Protein AF-A0AAD9FCY1-F1 (afdb_monomer_lite)

Organism: Dissostichus eleginoides (NCBI:txid100907)

Foldseek 3Di:
DQQADAVVNLLVLLLVQFPDCPDPCNVVLSVQLVVLFKDWDPVQVVVQLVVLCVVCVVVVDNDDSVRSVVRCDPVNCLVRTAIFTPDLPSSLVSNVVSVVCQQDDVQADPVRDGRGPVVSSVVSCVVSSVNSNSHGDDPPDRPRDPPPPD

pLDDT: mean 88.42, std 13.97, range [35.81, 97.94]

Secondary structure (DSSP, 8-state):
---PPPHHHHHHHHHTTBS-TTSTTHHHHHHHHHHHHEEE-HHHHHHHHHHHHHHHHHTT----HHHHHHHS-HHHHHHHS-EEE--HHHHHHHHHHHHHHHHTGGGB-TT--BSB-HHHHHHHHHHHGGGTGGGSPPTT--SS------

Structure (mmCIF, N/CA/C/O backbone):
data_AF-A0AAD9FCY1-F1
#
_entry.id   AF-A0AAD9FCY1-F1
#
loop_
_atom_site.group_PDB
_atom_site.id
_atom_site.type_symbol
_atom_site.label_atom_id
_atom_site.label_alt_id
_atom_site.label_comp_id
_atom_site.label_asym_id
_atom_site.label_entity_id
_atom_site.label_seq_id
_atom_site.pdbx_PDB_ins_code
_atom_site.Cartn_x
_atom_site.Cartn_y
_atom_site.Cartn_z
_atom_site.occupancy
_atom_site.B_iso_or_equiv
_atom_site.auth_seq_id
_atom_site.auth_comp_id
_atom_site.auth_asym_id
_atom_site.auth_atom_id
_atom_site.pdbx_PDB_model_num
ATOM 1 N N . MET A 1 1 ? 17.493 -13.212 17.908 1.00 40.44 1 MET A N 1
ATOM 2 C CA . MET A 1 1 ? 16.479 -14.020 17.196 1.00 40.44 1 MET A CA 1
ATOM 3 C C . MET A 1 1 ? 15.456 -13.073 16.589 1.00 40.44 1 MET A C 1
ATOM 5 O O . MET A 1 1 ? 14.695 -12.467 17.332 1.00 40.44 1 MET A O 1
ATOM 9 N N . THR A 1 2 ? 15.477 -12.870 15.272 1.00 50.28 2 THR A N 1
ATOM 10 C CA . THR A 1 2 ? 14.506 -11.994 14.598 1.00 50.28 2 THR A CA 1
ATOM 11 C C . THR A 1 2 ? 13.243 -12.803 14.333 1.00 50.28 2 THR A C 1
ATOM 13 O O . THR A 1 2 ? 13.203 -13.601 13.402 1.00 50.28 2 THR A O 1
ATOM 16 N N . ILE A 1 3 ? 12.225 -12.650 15.181 1.00 53.03 3 ILE A N 1
ATOM 17 C CA . ILE A 1 3 ? 10.906 -13.242 14.931 1.00 53.03 3 ILE A CA 1
ATOM 18 C C . ILE A 1 3 ? 10.310 -12.505 13.729 1.00 53.03 3 ILE A C 1
ATOM 20 O O . ILE A 1 3 ? 9.947 -11.331 13.834 1.00 53.03 3 ILE A O 1
ATOM 24 N N . ARG A 1 4 ? 10.254 -13.174 12.574 1.00 62.56 4 ARG A N 1
ATOM 25 C CA . ARG A 1 4 ? 9.614 -12.642 11.369 1.00 62.56 4 ARG A CA 1
ATOM 26 C C . ARG A 1 4 ? 8.143 -12.995 11.410 1.00 62.56 4 ARG A C 1
ATOM 28 O O . ARG A 1 4 ? 7.781 -14.159 11.565 1.00 62.56 4 ARG A O 1
ATOM 35 N N . LEU A 1 5 ? 7.302 -11.979 11.293 1.00 67.44 5 LEU A N 1
ATOM 36 C CA . LEU A 1 5 ? 5.889 -12.214 11.081 1.00 67.44 5 LEU A CA 1
ATOM 37 C C . LEU A 1 5 ? 5.701 -12.437 9.583 1.00 67.44 5 LEU A C 1
ATOM 39 O O . LEU A 1 5 ? 6.195 -11.654 8.775 1.00 67.44 5 LEU A O 1
ATOM 43 N N . ASP A 1 6 ? 5.014 -13.507 9.216 1.00 81.69 6 ASP A N 1
ATOM 44 C CA . ASP A 1 6 ? 4.614 -13.706 7.833 1.00 81.69 6 ASP A CA 1
ATOM 45 C C . ASP A 1 6 ? 3.658 -12.574 7.397 1.00 81.69 6 ASP A C 1
ATOM 47 O O . ASP A 1 6 ? 2.753 -12.177 8.140 1.00 81.69 6 ASP A O 1
ATOM 51 N N . ILE A 1 7 ? 3.881 -12.020 6.201 1.00 86.50 7 ILE A N 1
ATOM 52 C CA . ILE A 1 7 ? 3.137 -10.853 5.700 1.00 86.50 7 ILE A CA 1
ATOM 53 C C . ILE A 1 7 ? 1.660 -11.199 5.514 1.00 86.50 7 ILE A C 1
ATOM 55 O O . ILE A 1 7 ? 0.793 -10.358 5.775 1.00 86.50 7 ILE A O 1
ATOM 59 N N . TRP A 1 8 ? 1.351 -12.433 5.111 1.00 85.19 8 TRP A N 1
ATOM 60 C CA . TRP A 1 8 ? -0.032 -12.879 4.999 1.00 85.19 8 TRP A CA 1
ATOM 61 C C . TRP A 1 8 ? -0.717 -12.875 6.374 1.00 85.19 8 TRP A C 1
ATOM 63 O O . TRP A 1 8 ? -1.785 -12.274 6.519 1.00 85.19 8 TRP A O 1
ATOM 73 N N . HIS A 1 9 ? -0.064 -13.397 7.418 1.00 88.31 9 HIS A N 1
ATOM 74 C CA . HIS A 1 9 ? -0.574 -13.334 8.792 1.00 88.31 9 HIS A CA 1
ATOM 75 C C . HIS A 1 9 ? -0.728 -11.893 9.295 1.00 88.31 9 HIS A C 1
ATOM 77 O O . HIS A 1 9 ? -1.743 -11.567 9.911 1.00 88.31 9 HIS A O 1
ATOM 83 N N . PHE A 1 10 ? 0.239 -11.010 9.027 1.00 91.38 10 PHE A N 1
ATOM 84 C CA . PHE A 1 10 ? 0.128 -9.590 9.374 1.00 91.38 10 PHE A CA 1
ATOM 85 C C . PHE A 1 10 ? -1.098 -8.942 8.716 1.00 91.38 10 PHE A C 1
ATOM 87 O O . PHE A 1 10 ? -1.897 -8.289 9.388 1.00 91.38 10 PHE A O 1
ATOM 94 N N . THR A 1 11 ? -1.293 -9.190 7.421 1.00 92.19 11 THR A N 1
ATOM 95 C CA . THR A 1 11 ? -2.438 -8.677 6.657 1.00 92.19 11 THR A CA 1
ATOM 96 C C . THR A 1 11 ? -3.755 -9.217 7.225 1.00 92.19 11 THR A C 1
ATOM 98 O O . THR A 1 11 ? -4.710 -8.462 7.418 1.00 92.19 11 THR A O 1
ATOM 101 N N . ARG A 1 12 ? -3.804 -10.507 7.586 1.00 91.19 12 ARG A N 1
ATOM 102 C CA . ARG A 1 12 ? -4.986 -11.142 8.190 1.00 91.19 12 ARG A CA 1
ATOM 103 C C . ARG A 1 12 ? -5.354 -10.533 9.546 1.00 91.19 12 ARG A C 1
ATOM 105 O O . ARG A 1 12 ? -6.539 -10.430 9.854 1.00 91.19 12 ARG A O 1
ATOM 112 N N . ARG A 1 13 ? -4.376 -10.080 10.338 1.00 94.12 13 ARG A N 1
ATOM 113 C CA . ARG A 1 13 ? -4.639 -9.389 11.615 1.00 94.12 13 ARG A CA 1
ATOM 114 C C . ARG A 1 13 ? -5.317 -8.035 11.414 1.00 94.12 13 ARG A C 1
ATOM 116 O O . ARG A 1 13 ? -6.234 -7.720 12.160 1.00 94.12 13 ARG A O 1
ATOM 123 N N . PHE A 1 14 ? -4.935 -7.273 10.388 1.00 94.38 14 PHE A N 1
ATOM 124 C CA . PHE A 1 14 ? -5.653 -6.046 10.014 1.00 94.38 14 PHE A CA 1
ATOM 125 C C . PHE A 1 14 ? -7.062 -6.334 9.498 1.00 94.38 14 PHE A C 1
ATOM 127 O O . PHE A 1 14 ? -8.002 -5.629 9.855 1.00 94.38 14 PHE A O 1
ATOM 134 N N . ALA A 1 15 ? -7.231 -7.420 8.743 1.00 93.62 15 ALA A N 1
ATOM 135 C CA . ALA A 1 15 ? -8.538 -7.851 8.262 1.00 93.62 15 ALA A CA 1
ATOM 136 C C . ALA A 1 15 ? -9.533 -8.156 9.398 1.00 93.62 15 ALA A C 1
ATOM 138 O O . ALA A 1 15 ? -10.733 -7.969 9.222 1.00 93.62 15 ALA A O 1
ATOM 139 N N . ALA A 1 16 ? -9.053 -8.580 10.575 1.00 95.00 16 ALA A N 1
ATOM 140 C CA . ALA A 1 16 ? -9.906 -8.796 11.744 1.00 95.00 16 ALA A CA 1
ATOM 141 C C . ALA A 1 16 ? -10.574 -7.504 12.247 1.00 95.00 16 ALA A C 1
ATOM 143 O O . ALA A 1 16 ? -11.610 -7.583 12.902 1.00 95.00 16 ALA A O 1
ATOM 144 N N . GLY A 1 17 ? -10.014 -6.329 11.930 1.00 95.81 17 GLY A N 1
ATOM 145 C CA . GLY A 1 17 ? -10.618 -5.022 12.206 1.00 95.81 17 GLY A CA 1
ATOM 146 C C . GLY A 1 17 ? -11.810 -4.678 11.302 1.00 95.81 17 GLY A C 1
ATOM 147 O O . GLY A 1 17 ? -12.535 -3.729 11.596 1.00 95.81 17 GLY A O 1
ATOM 148 N N . CYS A 1 18 ? -12.044 -5.439 10.229 1.00 96.44 18 CYS A N 1
ATOM 149 C CA . CYS A 1 18 ? -13.252 -5.319 9.419 1.00 96.44 18 CYS A CA 1
ATOM 150 C C . CYS A 1 18 ? -14.457 -5.970 10.120 1.00 96.44 18 CYS A C 1
ATOM 152 O O . CYS A 1 18 ? -14.317 -6.889 10.931 1.00 96.44 18 CYS A O 1
ATOM 154 N N . SER A 1 19 ? -15.654 -5.502 9.779 1.00 92.88 19 SER A N 1
ATOM 155 C CA . SER A 1 19 ? -16.925 -6.011 10.296 1.00 92.88 19 SER A CA 1
ATOM 156 C C . SER A 1 19 ? -17.189 -7.450 9.833 1.00 92.88 19 SER A C 1
ATOM 158 O O . SER A 1 19 ? -17.556 -8.297 10.644 1.00 92.88 19 SER A O 1
ATOM 160 N N . THR A 1 20 ? -16.966 -7.735 8.545 1.00 92.12 20 THR A N 1
ATOM 161 C CA . THR A 1 20 ? -17.103 -9.065 7.925 1.00 92.12 20 THR A CA 1
ATOM 162 C C . THR A 1 20 ? -16.286 -9.142 6.629 1.00 92.12 20 THR A C 1
ATOM 164 O O . THR A 1 20 ? -16.061 -8.120 5.977 1.00 92.12 20 THR A O 1
ATOM 167 N N . ASP A 1 21 ? -15.842 -10.343 6.248 1.00 91.38 21 ASP A N 1
ATOM 168 C CA . ASP A 1 21 ? -15.177 -10.600 4.962 1.00 91.38 21 ASP A CA 1
ATOM 169 C C . ASP A 1 21 ? -16.147 -10.639 3.771 1.00 91.38 21 ASP A C 1
ATOM 171 O O . ASP A 1 21 ? -15.731 -10.483 2.625 1.00 91.38 21 ASP A O 1
ATOM 175 N N . SER A 1 22 ? -17.446 -10.753 4.049 1.00 94.12 22 SER A N 1
ATOM 176 C CA . SER A 1 22 ? -18.521 -10.702 3.055 1.00 94.12 22 SER A CA 1
ATOM 177 C C . SER A 1 22 ? -18.906 -9.269 2.663 1.00 94.12 22 SER A C 1
ATOM 179 O O . SER A 1 22 ? -19.750 -9.066 1.795 1.00 94.12 22 SER A O 1
ATOM 181 N N . HIS A 1 23 ? -18.313 -8.256 3.303 1.00 95.81 23 HIS A N 1
ATOM 182 C CA . HIS A 1 23 ? -18.583 -6.858 2.981 1.00 95.81 23 HIS A CA 1
ATOM 183 C C . HIS A 1 23 ? -18.057 -6.534 1.577 1.00 95.81 23 HIS A C 1
ATOM 185 O O . HIS A 1 23 ? -16.909 -6.841 1.258 1.00 95.81 23 HIS A O 1
ATOM 191 N N . GLN A 1 24 ? -18.840 -5.833 0.754 1.00 95.56 24 GLN A N 1
ATOM 192 C CA . GLN A 1 24 ? -18.492 -5.563 -0.651 1.00 95.56 24 GLN A CA 1
ATOM 193 C C . GLN A 1 24 ? -17.132 -4.859 -0.842 1.00 95.56 24 GLN A C 1
ATOM 195 O O . GLN A 1 24 ? -16.434 -5.062 -1.833 1.00 95.56 24 GLN A O 1
ATOM 200 N N . LEU A 1 25 ? -16.727 -4.040 0.134 1.00 96.62 25 LEU A N 1
ATOM 201 C CA . LEU A 1 25 ? -15.446 -3.325 0.124 1.00 96.62 25 LEU A CA 1
ATOM 202 C C . LEU A 1 25 ? -14.267 -4.130 0.692 1.00 96.62 25 LEU A C 1
ATOM 204 O O . LEU A 1 25 ? -13.131 -3.662 0.607 1.00 96.62 25 LEU A O 1
ATOM 208 N N . TYR A 1 26 ? -14.499 -5.320 1.255 1.00 96.50 26 TYR A N 1
ATOM 209 C CA . TYR A 1 26 ? -13.462 -6.116 1.913 1.00 96.50 26 TYR A CA 1
ATOM 210 C C . TYR A 1 26 ? -12.320 -6.470 0.958 1.00 96.50 26 TYR A C 1
ATOM 212 O O . TYR A 1 26 ? -11.158 -6.197 1.255 1.00 96.50 26 TYR A O 1
ATOM 220 N N . ALA A 1 27 ? -12.637 -6.998 -0.228 1.00 95.88 27 ALA A N 1
ATOM 221 C CA . ALA A 1 27 ? -11.624 -7.360 -1.220 1.00 95.88 27 ALA A CA 1
ATOM 222 C C . ALA A 1 27 ? -10.788 -6.141 -1.653 1.00 95.88 27 ALA A C 1
ATOM 224 O O . ALA A 1 27 ? -9.560 -6.216 -1.755 1.00 95.88 27 ALA A O 1
ATOM 225 N N . THR A 1 28 ? -11.440 -4.991 -1.835 1.00 96.12 28 THR A N 1
ATOM 226 C CA . THR A 1 28 ? -10.781 -3.725 -2.182 1.00 96.12 28 THR A CA 1
ATOM 227 C C . THR A 1 28 ? -9.859 -3.248 -1.063 1.00 96.12 28 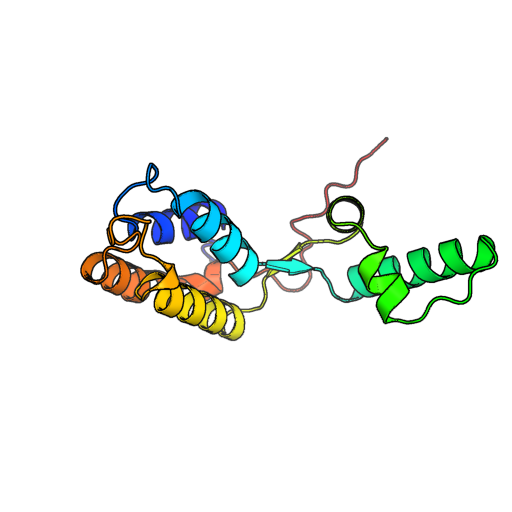THR A C 1
ATOM 229 O O . THR A 1 28 ? -8.722 -2.859 -1.336 1.00 96.12 28 THR A O 1
ATOM 232 N N . PHE A 1 29 ? -10.310 -3.305 0.190 1.00 97.00 29 PHE A N 1
ATOM 233 C CA . PHE A 1 29 ? -9.493 -2.966 1.352 1.00 97.00 29 PHE A CA 1
ATOM 234 C C . PHE A 1 29 ? -8.270 -3.877 1.459 1.00 97.00 29 PHE A C 1
ATOM 236 O O . PHE A 1 29 ? -7.155 -3.376 1.559 1.00 97.00 29 PHE A O 1
ATOM 243 N N . MET A 1 30 ? -8.448 -5.196 1.347 1.00 96.56 30 MET A N 1
ATOM 244 C CA . MET A 1 30 ? -7.354 -6.170 1.413 1.00 96.56 30 MET A CA 1
ATOM 245 C C . MET A 1 30 ? -6.336 -5.975 0.287 1.00 96.56 30 MET A C 1
ATOM 247 O O . MET A 1 30 ? -5.126 -6.010 0.519 1.00 96.56 30 MET A O 1
ATOM 251 N N . SER A 1 31 ? -6.816 -5.697 -0.927 1.00 94.94 31 SER A N 1
ATOM 252 C CA . SER A 1 31 ? -5.957 -5.349 -2.057 1.00 94.94 31 SER A CA 1
ATOM 253 C C . SER A 1 31 ? -5.148 -4.083 -1.765 1.00 94.94 31 SER A C 1
ATOM 255 O O . SER A 1 31 ? -3.921 -4.093 -1.880 1.00 94.94 31 SER A O 1
ATOM 257 N N . ARG A 1 32 ? -5.792 -2.999 -1.313 1.00 96.50 32 ARG A N 1
ATOM 258 C CA . ARG A 1 32 ? -5.100 -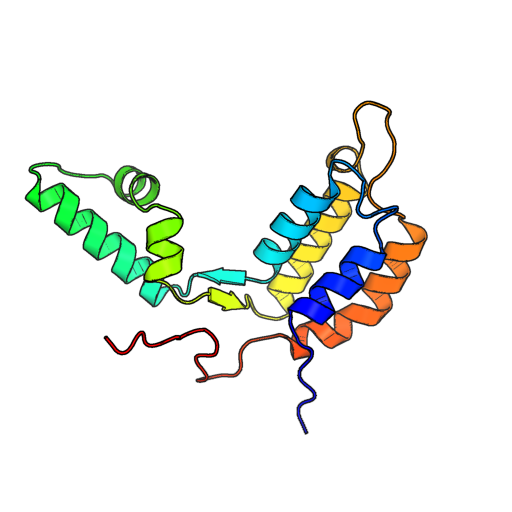1.742 -0.983 1.00 96.50 32 ARG A CA 1
ATOM 259 C C . ARG A 1 32 ? -4.140 -1.893 0.196 1.00 96.50 32 ARG A C 1
ATOM 261 O O . ARG A 1 32 ? -3.049 -1.338 0.142 1.00 96.50 32 ARG A O 1
ATOM 268 N N . LEU A 1 33 ? -4.485 -2.699 1.195 1.00 96.62 33 LEU A N 1
ATOM 269 C CA . LEU A 1 33 ? -3.616 -3.015 2.325 1.00 96.62 33 LEU A CA 1
ATOM 270 C C . LEU A 1 33 ? -2.326 -3.703 1.857 1.00 96.62 33 LEU A C 1
ATOM 272 O O . LEU A 1 33 ? -1.241 -3.328 2.295 1.00 96.62 33 LEU A O 1
ATOM 276 N N . SER A 1 34 ? -2.418 -4.636 0.902 1.00 93.88 34 SER A N 1
ATOM 277 C CA . SER A 1 34 ? -1.231 -5.223 0.267 1.00 93.88 34 SER A CA 1
ATOM 278 C C . SER A 1 34 ? -0.373 -4.155 -0.430 1.00 93.88 34 SER A C 1
ATOM 280 O O . SER A 1 34 ? 0.846 -4.137 -0.269 1.00 93.88 34 SER A O 1
ATOM 282 N N . HIS A 1 35 ? -0.986 -3.205 -1.142 1.00 93.25 35 HIS A N 1
ATOM 283 C CA . HIS A 1 35 ? -0.257 -2.106 -1.795 1.00 93.25 35 HIS A CA 1
ATOM 284 C C . HIS A 1 35 ? 0.392 -1.123 -0.803 1.00 93.25 35 HIS A C 1
ATOM 286 O O . HIS A 1 35 ? 1.412 -0.515 -1.127 1.00 93.25 35 HIS A O 1
ATOM 292 N N . CYS A 1 36 ? -0.151 -0.980 0.410 1.00 96.19 36 CYS A N 1
ATOM 293 C CA . CYS A 1 36 ? 0.475 -0.191 1.474 1.00 96.19 36 CYS A CA 1
ATOM 294 C C . CYS A 1 36 ? 1.756 -0.833 2.022 1.00 96.19 36 CYS A C 1
ATOM 296 O O . CYS A 1 36 ? 2.584 -0.119 2.576 1.00 96.19 36 CYS A O 1
ATOM 298 N N . ILE A 1 37 ? 1.912 -2.154 1.895 1.00 94.31 37 ILE A N 1
ATOM 299 C CA . ILE A 1 37 ? 3.086 -2.897 2.379 1.00 94.31 37 ILE A CA 1
ATOM 300 C C . ILE A 1 37 ? 4.137 -3.003 1.276 1.00 94.31 37 ILE A C 1
ATOM 302 O O . ILE A 1 37 ? 5.323 -2.793 1.522 1.00 94.31 37 ILE A O 1
ATOM 306 N N . PHE A 1 38 ? 3.690 -3.312 0.060 1.00 91.94 38 PHE A N 1
ATOM 307 C CA . PHE A 1 38 ? 4.565 -3.641 -1.055 1.00 91.94 38 PHE A CA 1
ATOM 308 C C . PHE A 1 38 ? 4.731 -2.497 -2.053 1.00 91.94 38 PHE A C 1
ATOM 310 O O . PHE A 1 38 ? 3.810 -1.726 -2.331 1.00 91.94 38 PHE A O 1
ATOM 317 N N . MET A 1 39 ? 5.897 -2.473 -2.677 1.00 91.56 39 MET A N 1
ATOM 318 C CA . MET A 1 39 ? 6.220 -1.716 -3.877 1.00 91.56 39 MET A CA 1
ATOM 319 C C . MET A 1 39 ? 7.037 -2.593 -4.830 1.00 91.56 39 MET A C 1
ATOM 321 O O . MET A 1 39 ? 7.470 -3.680 -4.454 1.00 91.56 39 MET A O 1
ATOM 325 N N . TRP A 1 40 ? 7.227 -2.135 -6.063 1.00 90.50 40 TRP A N 1
ATOM 326 C CA . TRP A 1 40 ? 8.197 -2.753 -6.964 1.00 90.50 40 TRP A CA 1
ATOM 327 C C . TRP A 1 40 ? 9.603 -2.285 -6.599 1.00 90.50 40 TRP A C 1
ATOM 329 O O . TRP A 1 40 ? 9.798 -1.107 -6.268 1.00 90.50 40 TRP A O 1
ATOM 339 N N . ASP A 1 41 ? 10.556 -3.209 -6.669 1.00 90.94 41 ASP A N 1
ATOM 340 C CA . ASP A 1 41 ? 11.980 -2.896 -6.650 1.00 90.94 41 ASP A CA 1
ATOM 341 C C . ASP A 1 41 ? 12.273 -1.826 -7.712 1.00 90.94 41 ASP A C 1
ATOM 343 O O . ASP A 1 41 ? 11.770 -1.894 -8.836 1.00 90.94 41 ASP A O 1
ATOM 347 N N . GLN A 1 42 ? 12.991 -0.773 -7.323 1.00 90.19 42 GLN A N 1
ATOM 348 C CA . GLN A 1 42 ? 13.176 0.390 -8.190 1.00 90.19 42 GLN A CA 1
ATOM 349 C C . GLN A 1 42 ? 14.137 0.104 -9.342 1.00 90.19 42 GLN A C 1
ATOM 351 O O . GLN A 1 42 ? 13.951 0.674 -10.419 1.00 90.19 42 GLN A O 1
ATOM 356 N N . ASP A 1 43 ? 15.106 -0.791 -9.143 1.00 91.12 43 ASP A N 1
ATOM 357 C CA . ASP A 1 43 ? 16.057 -1.168 -10.183 1.00 91.12 43 ASP A CA 1
ATOM 358 C C . ASP A 1 43 ? 15.364 -2.052 -11.219 1.00 91.12 43 ASP A C 1
ATOM 360 O O . ASP A 1 43 ? 15.448 -1.776 -12.418 1.00 91.12 43 ASP A O 1
ATOM 364 N N . ASP A 1 44 ? 14.574 -3.032 -10.770 1.00 91.44 44 ASP A N 1
ATOM 365 C CA . ASP A 1 44 ? 13.786 -3.863 -11.683 1.00 91.44 44 ASP A CA 1
ATOM 366 C C . ASP A 1 44 ? 12.735 -3.027 -12.431 1.00 91.44 44 ASP A C 1
ATOM 368 O O . ASP A 1 44 ? 12.512 -3.211 -13.628 1.00 91.44 44 ASP A O 1
ATOM 372 N N . LEU A 1 45 ? 12.090 -2.075 -11.743 1.00 91.31 45 LEU A N 1
ATOM 373 C CA . LEU A 1 45 ? 11.115 -1.174 -12.356 1.00 91.31 45 LEU A CA 1
ATOM 374 C C . LEU A 1 45 ? 11.769 -0.266 -13.403 1.00 91.31 45 LEU A C 1
ATOM 376 O O . LEU A 1 45 ? 11.153 0.028 -14.428 1.00 91.31 45 LEU A O 1
ATOM 380 N N . LYS A 1 46 ? 12.999 0.194 -13.155 1.00 93.06 46 LYS A N 1
ATOM 381 C CA . LYS A 1 46 ? 13.775 0.961 -14.130 1.00 93.06 46 LYS A CA 1
ATOM 382 C C . LYS A 1 46 ? 14.115 0.095 -15.343 1.00 93.06 46 LYS A C 1
ATOM 384 O O . LYS A 1 46 ? 13.803 0.496 -16.459 1.00 93.06 46 LYS A O 1
ATOM 389 N N . ALA A 1 47 ? 14.642 -1.110 -15.127 1.00 93.44 47 ALA A N 1
ATOM 390 C CA . ALA A 1 47 ? 14.967 -2.043 -16.203 1.00 93.44 47 ALA A CA 1
ATOM 391 C C . ALA A 1 47 ? 13.740 -2.385 -17.068 1.00 93.44 47 ALA A C 1
ATOM 393 O O . ALA A 1 47 ? 13.828 -2.385 -18.294 1.00 93.44 47 ALA A O 1
ATOM 394 N N . ALA A 1 48 ? 12.572 -2.595 -16.450 1.00 93.12 48 ALA A N 1
ATOM 395 C CA . ALA A 1 48 ? 11.324 -2.842 -17.170 1.00 93.12 48 ALA A CA 1
ATOM 396 C C . ALA A 1 48 ? 10.898 -1.648 -18.044 1.00 93.12 48 ALA A C 1
ATOM 398 O O . ALA A 1 48 ? 10.434 -1.839 -19.170 1.00 93.12 48 ALA A O 1
ATOM 399 N N . LYS A 1 49 ? 11.070 -0.412 -17.558 1.00 94.12 49 LYS A N 1
ATOM 400 C CA . LYS A 1 49 ? 10.786 0.800 -18.345 1.00 94.12 49 LYS A CA 1
ATOM 401 C C . LYS A 1 49 ? 11.763 0.967 -19.502 1.00 94.12 49 LYS A C 1
ATOM 403 O O . LYS A 1 49 ? 11.321 1.262 -20.609 1.00 94.12 49 LYS A O 1
ATOM 408 N N . ASP A 1 50 ? 13.053 0.751 -19.261 1.00 94.31 50 ASP A N 1
ATOM 409 C CA . ASP A 1 50 ? 14.095 0.870 -20.284 1.00 94.31 50 ASP A CA 1
ATOM 410 C C . ASP A 1 50 ? 13.874 -0.167 -21.400 1.00 94.31 50 ASP A C 1
ATOM 412 O O . ASP A 1 50 ? 13.886 0.177 -22.583 1.00 94.31 50 ASP A O 1
ATOM 416 N N . ALA A 1 51 ? 13.550 -1.413 -21.036 1.00 93.94 51 ALA A N 1
ATOM 417 C CA . ALA A 1 51 ? 13.194 -2.461 -21.991 1.00 93.94 51 ALA A CA 1
ATOM 418 C C . ALA A 1 51 ? 11.929 -2.109 -22.792 1.00 93.94 51 ALA A C 1
ATOM 420 O O . ALA A 1 51 ? 11.922 -2.214 -24.019 1.00 93.94 51 ALA A O 1
ATOM 421 N N . LYS A 1 52 ? 10.873 -1.624 -22.121 1.00 94.62 52 LYS A N 1
ATOM 422 C CA . LYS A 1 52 ? 9.624 -1.227 -22.790 1.00 94.62 52 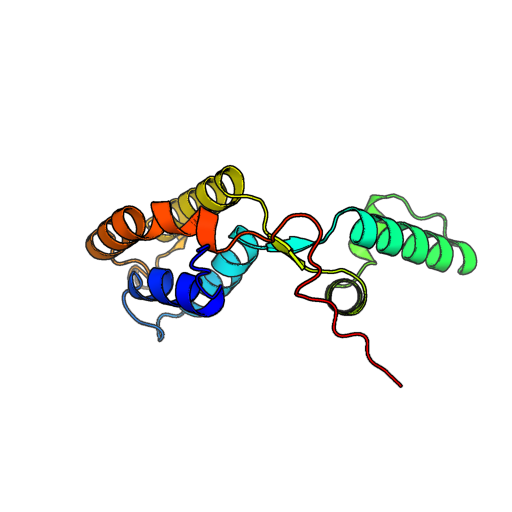LYS A CA 1
ATOM 423 C C . LYS A 1 52 ? 9.831 -0.043 -23.735 1.00 94.62 52 LYS A C 1
ATOM 425 O O . LYS A 1 52 ? 9.226 0.006 -24.802 1.00 94.62 52 LYS A O 1
ATOM 430 N N . ARG A 1 53 ? 10.689 0.910 -23.367 1.00 95.50 53 ARG A N 1
ATOM 431 C CA . ARG A 1 53 ? 11.080 2.028 -24.233 1.00 95.50 53 ARG A CA 1
ATOM 432 C C . ARG A 1 53 ? 11.763 1.523 -25.502 1.00 95.50 53 ARG A C 1
ATOM 434 O O . ARG A 1 53 ? 11.316 1.876 -26.588 1.00 95.50 53 ARG A O 1
ATOM 441 N N . ALA A 1 54 ? 12.776 0.670 -25.362 1.00 94.56 54 ALA A N 1
ATOM 442 C CA . ALA A 1 54 ? 13.509 0.117 -26.498 1.00 94.56 54 ALA A CA 1
ATOM 443 C C . ALA A 1 54 ? 12.601 -0.690 -27.445 1.00 94.56 54 ALA A C 1
ATOM 445 O O . ALA A 1 54 ? 12.720 -0.568 -28.661 1.00 94.56 54 ALA A O 1
ATOM 446 N N . GLU A 1 55 ? 11.652 -1.462 -26.907 1.00 94.56 55 GLU A N 1
ATOM 447 C CA . GLU A 1 55 ? 10.650 -2.194 -27.695 1.00 94.56 55 GLU A CA 1
ATOM 448 C C . GLU A 1 55 ? 9.777 -1.248 -28.539 1.00 94.56 55 GLU A C 1
ATOM 450 O O . GLU A 1 55 ? 9.582 -1.462 -29.737 1.00 94.56 55 GLU A O 1
ATOM 455 N N . LEU A 1 56 ? 9.274 -0.170 -27.929 1.00 94.06 56 LEU A N 1
ATOM 456 C CA . LEU A 1 56 ? 8.454 0.829 -28.617 1.00 94.06 56 LEU A CA 1
ATOM 457 C C . LEU A 1 56 ? 9.255 1.574 -29.697 1.00 94.06 56 LEU A C 1
ATOM 459 O O . LEU A 1 56 ? 8.721 1.827 -30.779 1.00 94.06 56 LEU A O 1
ATOM 463 N N . GLU A 1 57 ? 10.521 1.889 -29.422 1.00 95.50 57 GLU A N 1
ATOM 464 C CA . GLU A 1 57 ? 11.439 2.534 -30.369 1.00 95.50 57 GLU A CA 1
ATOM 465 C C . GLU A 1 57 ? 11.801 1.627 -31.547 1.00 95.50 57 GLU A C 1
ATOM 467 O O . GLU A 1 57 ? 11.754 2.071 -32.695 1.00 95.50 57 GLU A O 1
ATOM 472 N N . ALA A 1 58 ? 12.047 0.338 -31.302 1.00 94.06 58 ALA A N 1
ATOM 473 C CA . ALA A 1 58 ? 12.243 -0.654 -32.359 1.00 94.06 58 ALA A CA 1
ATOM 474 C C . ALA A 1 58 ? 10.995 -0.815 -33.249 1.00 94.06 58 ALA A C 1
ATOM 476 O O . ALA A 1 58 ? 11.110 -1.097 -34.440 1.00 94.06 58 ALA A O 1
ATOM 477 N N . GLY A 1 59 ? 9.805 -0.574 -32.691 1.00 92.88 59 GLY A N 1
ATOM 478 C CA . GLY A 1 59 ? 8.539 -0.488 -33.423 1.00 92.88 59 GLY A CA 1
ATOM 479 C C . GLY A 1 59 ? 8.308 0.835 -34.169 1.00 92.88 59 GLY A C 1
ATOM 480 O O . GLY A 1 59 ? 7.199 1.065 -34.650 1.00 92.88 59 GLY A O 1
ATOM 481 N N . GLY A 1 60 ? 9.306 1.723 -34.239 1.00 91.81 60 GLY A N 1
ATOM 482 C CA . GLY A 1 60 ? 9.229 3.007 -34.943 1.00 91.81 60 GLY A CA 1
ATOM 483 C C . GLY A 1 60 ? 8.486 4.110 -34.183 1.00 91.81 60 GLY A C 1
ATOM 484 O O . GLY A 1 60 ? 8.070 5.100 -34.786 1.00 91.81 60 GLY A O 1
ATOM 485 N N . ARG A 1 61 ? 8.274 3.954 -32.871 1.00 91.31 61 ARG A N 1
ATOM 486 C CA . ARG A 1 61 ? 7.635 4.971 -32.019 1.00 91.31 61 ARG A CA 1
ATOM 487 C C . ARG A 1 61 ? 8.705 5.787 -31.293 1.00 91.31 61 ARG A C 1
ATOM 489 O O . ARG A 1 61 ? 9.761 5.276 -30.966 1.00 91.31 61 ARG A O 1
ATOM 496 N N . HIS A 1 62 ? 8.402 7.031 -30.938 1.00 90.75 62 HIS A N 1
ATOM 497 C CA . HIS A 1 62 ? 9.238 7.830 -30.032 1.00 90.75 62 HIS A CA 1
ATOM 498 C C . HIS A 1 62 ? 8.452 8.102 -28.744 1.00 90.75 62 HIS A C 1
ATOM 500 O O . HIS A 1 62 ? 7.787 9.134 -28.637 1.00 90.75 62 HIS A O 1
ATOM 506 N N . PRO A 1 63 ? 8.412 7.142 -27.802 1.00 92.81 63 PRO A N 1
ATOM 507 C CA . PRO A 1 63 ? 7.511 7.218 -26.662 1.00 92.81 63 PRO A CA 1
ATOM 508 C C . PRO A 1 63 ? 7.966 8.280 -25.654 1.00 92.81 63 PRO A C 1
ATOM 510 O O . PRO A 1 63 ? 9.137 8.347 -25.271 1.00 92.81 63 PRO A O 1
ATOM 513 N N . SER A 1 64 ? 7.026 9.071 -25.140 1.00 93.69 64 SER A N 1
ATOM 514 C CA . SER A 1 64 ? 7.275 9.869 -23.936 1.00 93.69 64 SER A CA 1
ATOM 515 C C . SER A 1 64 ? 7.413 8.961 -22.706 1.00 93.69 64 SER A C 1
ATOM 517 O O . SER A 1 64 ? 6.988 7.806 -22.718 1.00 93.69 64 SER A O 1
ATOM 519 N N . GLU A 1 65 ? 7.951 9.477 -21.598 1.00 90.00 65 GLU A N 1
ATOM 520 C CA . GLU A 1 65 ? 7.928 8.770 -20.302 1.00 90.00 65 GLU A CA 1
ATOM 521 C C . GLU A 1 65 ? 6.517 8.295 -19.920 1.00 90.00 65 GLU A C 1
ATOM 523 O O . GLU A 1 65 ? 6.324 7.171 -19.456 1.00 90.00 65 GLU A O 1
ATOM 528 N N . ALA A 1 66 ? 5.500 9.122 -20.174 1.00 91.31 66 ALA A N 1
ATOM 529 C CA . ALA A 1 66 ? 4.119 8.773 -19.872 1.00 91.31 66 ALA A CA 1
ATOM 530 C C . ALA A 1 66 ? 3.598 7.617 -20.747 1.00 91.31 66 ALA A C 1
ATOM 532 O O . ALA A 1 66 ? 2.793 6.813 -20.275 1.00 91.31 66 ALA A O 1
ATOM 533 N N . ASP A 1 67 ? 4.056 7.509 -21.997 1.00 90.62 67 ASP A N 1
ATOM 534 C CA . ASP A 1 67 ? 3.703 6.397 -22.886 1.00 90.62 67 ASP A CA 1
ATOM 535 C C . ASP A 1 67 ? 4.323 5.085 -22.419 1.00 90.62 67 ASP A C 1
ATOM 537 O O . ASP A 1 67 ? 3.628 4.069 -22.372 1.00 90.62 67 ASP A O 1
ATOM 541 N N . VAL A 1 68 ? 5.595 5.113 -22.014 1.00 91.81 68 VAL A N 1
ATOM 542 C CA . VAL A 1 68 ? 6.282 3.942 -21.453 1.00 91.81 68 VAL A CA 1
ATOM 543 C C . VAL A 1 68 ? 5.554 3.466 -20.198 1.00 91.81 68 VAL A C 1
ATOM 545 O O . VAL A 1 68 ? 5.183 2.298 -20.111 1.00 91.81 68 VAL A O 1
ATOM 548 N N . LEU A 1 69 ? 5.248 4.375 -19.266 1.00 87.62 69 LEU A N 1
ATOM 549 C CA . LEU A 1 69 ? 4.541 4.047 -18.023 1.00 87.62 69 LEU A CA 1
ATOM 550 C C . LEU A 1 69 ? 3.170 3.405 -18.251 1.00 87.62 69 LEU A C 1
ATOM 552 O O . LEU A 1 69 ? 2.797 2.495 -17.516 1.00 87.62 69 LEU A O 1
ATOM 556 N N . ARG A 1 70 ? 2.418 3.866 -19.255 1.00 90.38 70 ARG A N 1
ATOM 557 C CA . ARG A 1 70 ? 1.121 3.270 -19.615 1.00 90.38 70 ARG A CA 1
ATOM 558 C C . ARG A 1 70 ? 1.255 1.916 -20.308 1.00 90.38 70 ARG A C 1
ATOM 560 O O . ARG A 1 70 ? 0.310 1.135 -20.271 1.00 90.38 70 ARG A O 1
ATOM 567 N N . SER A 1 71 ? 2.390 1.667 -20.955 1.00 89.94 71 SER A N 1
ATOM 568 C CA . SER A 1 71 ? 2.622 0.465 -21.760 1.00 89.94 71 SER A CA 1
ATOM 569 C C . SER A 1 71 ? 3.196 -0.695 -20.950 1.00 89.94 71 SER A C 1
ATOM 571 O O . SER A 1 71 ? 3.095 -1.835 -21.391 1.00 89.94 71 SER A O 1
ATOM 573 N N . VAL A 1 72 ? 3.782 -0.433 -19.778 1.00 90.38 72 VAL A N 1
ATOM 574 C CA . VAL A 1 72 ? 4.209 -1.492 -18.858 1.00 90.38 72 VAL A CA 1
ATOM 575 C C . VAL A 1 72 ? 2.983 -2.046 -18.127 1.00 90.38 72 VAL A C 1
ATOM 577 O O . VAL A 1 72 ? 2.379 -1.390 -17.275 1.00 90.38 72 VAL A O 1
ATOM 580 N N . SER A 1 73 ? 2.603 -3.273 -18.463 1.00 89.19 73 SER A N 1
ATOM 581 C CA . SER A 1 73 ? 1.455 -3.950 -17.867 1.00 89.19 73 SER A CA 1
ATOM 582 C C . SER A 1 73 ? 1.750 -4.459 -16.452 1.00 89.19 73 SER A C 1
ATOM 584 O O . SER A 1 73 ? 2.889 -4.713 -16.059 1.00 89.19 73 SER A O 1
ATOM 586 N N . ARG A 1 74 ? 0.691 -4.684 -15.664 1.00 85.94 74 ARG A N 1
ATOM 587 C CA . ARG A 1 74 ? 0.823 -5.300 -14.331 1.00 85.94 74 ARG A CA 1
ATOM 588 C C . ARG A 1 74 ? 1.375 -6.723 -14.390 1.00 85.94 74 A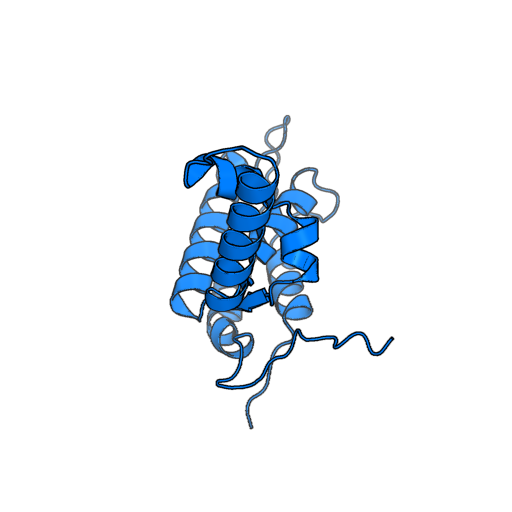RG A C 1
ATOM 590 O O . ARG A 1 74 ? 2.071 -7.122 -13.464 1.00 85.94 74 ARG A O 1
ATOM 597 N N . SER A 1 75 ? 1.051 -7.474 -15.442 1.00 86.56 75 SER A N 1
ATOM 598 C CA . SER A 1 75 ? 1.578 -8.821 -15.672 1.00 86.56 75 SER A CA 1
ATOM 599 C C . SER A 1 75 ? 3.080 -8.800 -15.924 1.00 86.56 75 SER A C 1
ATOM 601 O O . SER A 1 75 ? 3.788 -9.609 -15.339 1.00 86.56 75 SER A O 1
ATOM 603 N N . GLU A 1 76 ? 3.578 -7.847 -16.714 1.00 86.44 76 GLU A N 1
ATOM 604 C CA . GLU A 1 76 ? 5.020 -7.694 -16.948 1.00 86.44 76 GLU A CA 1
ATOM 605 C C . GLU A 1 76 ? 5.757 -7.299 -15.672 1.00 86.44 76 GLU A C 1
ATOM 607 O O . GLU A 1 76 ? 6.783 -7.892 -15.354 1.00 86.44 76 GLU A O 1
ATOM 612 N N . LEU A 1 77 ? 5.206 -6.364 -14.890 1.00 88.31 77 LEU A N 1
ATOM 613 C CA . LEU A 1 77 ? 5.781 -6.020 -13.587 1.00 88.31 77 LEU A CA 1
ATOM 614 C C . LEU A 1 77 ? 5.810 -7.230 -12.651 1.00 88.31 77 LEU A C 1
ATOM 616 O O . LEU A 1 77 ? 6.815 -7.473 -12.002 1.00 88.31 77 LEU A O 1
ATOM 620 N N . ALA A 1 78 ? 4.733 -8.014 -12.594 1.00 86.19 78 ALA A N 1
ATOM 621 C CA . ALA A 1 78 ? 4.684 -9.202 -11.748 1.00 86.19 78 ALA A CA 1
ATOM 622 C C . ALA A 1 78 ? 5.648 -10.310 -12.191 1.00 86.19 78 ALA A C 1
ATOM 624 O O . ALA A 1 78 ? 6.090 -11.084 -11.345 1.00 86.19 78 ALA A O 1
ATOM 625 N N . LEU A 1 79 ? 5.958 -10.388 -13.487 1.00 87.44 79 LEU A N 1
ATOM 626 C CA . LEU A 1 79 ? 6.870 -11.382 -14.043 1.00 87.44 79 LEU A CA 1
ATOM 627 C C . LEU A 1 79 ? 8.343 -10.977 -13.897 1.00 87.44 79 LEU A C 1
ATOM 629 O O . LEU A 1 79 ? 9.190 -11.838 -13.675 1.00 87.44 79 LEU A O 1
ATOM 633 N N . HIS A 1 80 ? 8.651 -9.684 -14.028 1.00 85.75 80 HIS A N 1
ATOM 634 C CA . HIS A 1 80 ? 10.030 -9.199 -14.156 1.00 85.75 80 HIS A CA 1
ATOM 635 C C . HIS A 1 80 ? 10.510 -8.328 -12.999 1.00 85.75 80 HIS A C 1
ATOM 637 O O . HIS A 1 80 ? 11.714 -8.126 -12.864 1.00 85.75 80 HIS A O 1
ATOM 643 N N . CYS A 1 81 ? 9.609 -7.813 -12.163 1.00 88.62 81 CYS A N 1
ATOM 644 C CA . CYS A 1 81 ? 9.974 -6.967 -11.036 1.00 88.62 81 CYS A CA 1
ATOM 645 C C . CYS A 1 81 ? 9.728 -7.681 -9.712 1.00 88.62 81 CYS A C 1
ATOM 647 O O . CYS A 1 81 ? 8.635 -8.165 -9.421 1.00 88.62 81 CYS A O 1
ATOM 649 N N . ARG A 1 82 ? 10.735 -7.686 -8.841 1.00 88.69 82 ARG A N 1
ATOM 650 C CA . ARG A 1 82 ? 10.574 -8.143 -7.464 1.00 88.69 82 ARG A CA 1
ATOM 651 C C . ARG A 1 82 ? 9.659 -7.178 -6.722 1.00 88.69 82 ARG A C 1
ATOM 653 O O . ARG A 1 82 ? 9.746 -5.955 -6.862 1.00 88.69 82 ARG A O 1
ATOM 660 N N . ARG A 1 83 ? 8.782 -7.729 -5.886 1.00 88.69 83 ARG A N 1
ATOM 661 C CA . ARG A 1 83 ? 8.079 -6.941 -4.871 1.00 88.69 83 ARG A CA 1
ATOM 662 C C . ARG A 1 83 ? 9.004 -6.777 -3.679 1.00 88.69 83 ARG A C 1
ATOM 664 O O . ARG A 1 83 ? 9.627 -7.742 -3.266 1.00 88.69 83 ARG A O 1
ATOM 671 N N . ILE A 1 84 ? 9.061 -5.580 -3.123 1.00 90.06 84 ILE A N 1
ATOM 672 C CA . ILE A 1 84 ? 9.782 -5.290 -1.887 1.00 90.06 84 ILE A CA 1
ATOM 673 C C . ILE A 1 84 ? 8.861 -4.557 -0.919 1.00 90.06 84 ILE A C 1
ATOM 675 O O . ILE A 1 84 ? 7.863 -3.947 -1.310 1.00 90.06 84 ILE A O 1
ATOM 679 N N . THR A 1 85 ? 9.181 -4.620 0.360 1.00 92.12 85 THR A N 1
ATOM 680 C CA . THR A 1 85 ? 8.519 -3.850 1.411 1.00 92.12 85 THR A CA 1
ATOM 681 C C . THR A 1 85 ? 9.034 -2.409 1.452 1.00 92.12 85 THR A C 1
ATOM 683 O O . THR A 1 85 ? 10.199 -2.142 1.167 1.00 92.12 85 THR A O 1
ATOM 686 N N . ARG A 1 86 ? 8.163 -1.462 1.815 1.00 92.38 86 ARG A N 1
ATOM 687 C CA . ARG A 1 86 ? 8.444 -0.008 1.783 1.00 92.38 86 ARG A CA 1
ATOM 688 C C . ARG A 1 86 ? 9.287 0.517 2.953 1.00 92.38 86 ARG A C 1
ATOM 690 O O . ARG A 1 86 ? 9.512 1.716 3.086 1.00 92.38 86 ARG A O 1
ATOM 697 N N . GLY A 1 87 ? 9.688 -0.346 3.877 1.00 92.88 87 GLY A N 1
ATOM 698 C CA . GLY A 1 87 ? 10.234 0.066 5.164 1.00 92.88 87 GLY A CA 1
ATOM 699 C C . GLY A 1 87 ? 9.142 0.437 6.173 1.00 92.88 87 GLY A C 1
ATOM 700 O O . GLY A 1 87 ? 7.988 0.729 5.840 1.00 92.88 87 GLY A O 1
ATOM 701 N N . THR A 1 88 ? 9.513 0.433 7.455 1.00 94.06 88 THR A N 1
ATOM 702 C CA . THR A 1 88 ? 8.561 0.532 8.573 1.00 94.06 88 THR A CA 1
ATOM 703 C C . THR A 1 88 ? 7.746 1.824 8.564 1.00 94.06 88 THR A C 1
ATOM 705 O O . THR A 1 88 ? 6.520 1.774 8.650 1.00 94.06 88 THR A O 1
ATOM 708 N N . LYS A 1 89 ? 8.412 2.980 8.444 1.00 95.44 89 LYS A N 1
ATOM 709 C CA . LYS A 1 89 ? 7.759 4.296 8.543 1.00 95.44 89 LYS A CA 1
ATOM 710 C C . LYS A 1 89 ? 6.776 4.534 7.400 1.00 95.44 89 LYS A C 1
ATOM 712 O O . LYS A 1 89 ? 5.654 4.972 7.639 1.00 95.44 89 LYS A O 1
ATOM 717 N N . GLU A 1 90 ? 7.185 4.231 6.168 1.00 96.31 90 GLU A N 1
ATOM 718 C CA . GLU A 1 90 ? 6.315 4.404 5.005 1.00 96.31 90 GLU A CA 1
ATOM 719 C C . GLU A 1 90 ? 5.138 3.426 5.058 1.00 96.31 90 GLU A C 1
ATOM 721 O O . GLU A 1 90 ? 3.996 3.854 4.898 1.00 96.31 90 GLU A O 1
ATOM 726 N N . THR A 1 91 ? 5.387 2.151 5.381 1.00 96.38 91 THR A N 1
ATOM 727 C CA . THR A 1 91 ? 4.321 1.149 5.541 1.00 96.38 91 THR A CA 1
ATOM 728 C C . THR A 1 91 ? 3.286 1.606 6.575 1.00 96.38 91 THR A C 1
ATOM 730 O O . THR A 1 91 ? 2.086 1.574 6.306 1.00 96.38 91 THR A O 1
ATOM 733 N N . GLN A 1 92 ? 3.731 2.098 7.739 1.00 97.31 92 GLN A N 1
ATOM 734 C CA . GL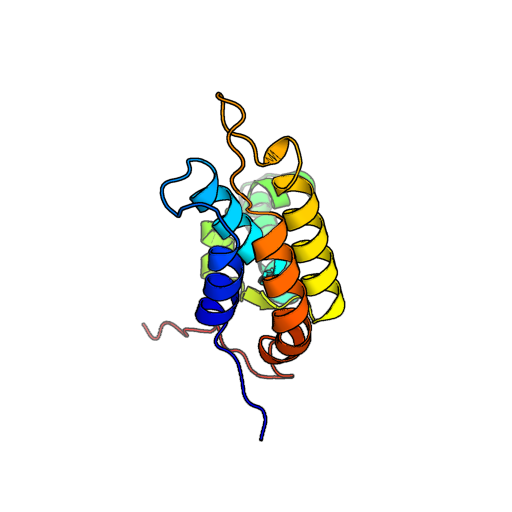N A 1 92 ? 2.836 2.630 8.773 1.00 97.31 92 GLN A CA 1
ATOM 735 C C . GLN A 1 92 ? 2.012 3.819 8.270 1.00 97.31 92 GLN A C 1
ATOM 737 O O . GLN A 1 92 ? 0.795 3.845 8.449 1.00 97.31 92 GLN A O 1
ATOM 742 N N . ALA A 1 93 ? 2.650 4.785 7.606 1.00 97.62 93 ALA A N 1
ATOM 743 C CA . ALA A 1 93 ? 1.963 5.958 7.076 1.00 97.62 93 ALA A CA 1
ATOM 744 C C . ALA A 1 93 ? 0.903 5.584 6.024 1.00 97.62 93 ALA A C 1
ATOM 746 O O . ALA A 1 93 ? -0.202 6.127 6.046 1.00 97.62 93 ALA A O 1
ATOM 747 N N . GLN A 1 94 ? 1.212 4.647 5.123 1.00 97.94 94 GLN A N 1
ATOM 748 C CA . GLN A 1 94 ? 0.281 4.201 4.083 1.00 97.94 94 GLN A CA 1
ATOM 749 C C . GLN A 1 94 ? -0.905 3.428 4.668 1.00 97.94 94 GLN A C 1
ATOM 751 O O . GLN A 1 94 ? -2.049 3.724 4.327 1.00 97.94 94 GLN A O 1
ATOM 756 N N . ILE A 1 95 ? -0.655 2.492 5.588 1.00 97.62 95 ILE A N 1
ATOM 757 C CA . ILE A 1 95 ? -1.724 1.741 6.262 1.00 97.62 95 ILE A CA 1
ATOM 758 C C . ILE A 1 95 ? -2.608 2.685 7.092 1.00 97.62 95 ILE A C 1
ATOM 760 O O . ILE A 1 95 ? -3.829 2.560 7.053 1.00 97.62 95 ILE A O 1
ATOM 764 N N . HIS A 1 96 ? -2.028 3.666 7.793 1.00 97.31 96 HIS A N 1
ATOM 765 C CA . HIS A 1 96 ? -2.801 4.650 8.556 1.00 97.31 96 HIS A CA 1
ATOM 766 C C . HIS A 1 96 ? -3.745 5.459 7.658 1.00 97.31 96 HIS A C 1
ATOM 768 O O . HIS A 1 96 ? -4.937 5.537 7.940 1.00 97.31 96 HIS A O 1
ATOM 774 N N . ARG A 1 97 ? -3.239 6.000 6.541 1.00 97.81 97 ARG A N 1
ATOM 775 C CA . ARG A 1 97 ? -4.063 6.731 5.562 1.00 97.81 97 ARG A CA 1
ATOM 776 C C . ARG A 1 97 ? -5.168 5.856 4.977 1.00 97.81 97 ARG A C 1
ATOM 778 O O . ARG A 1 97 ? -6.291 6.325 4.813 1.00 97.81 97 ARG A O 1
ATOM 785 N N . LEU A 1 98 ? -4.861 4.593 4.674 1.00 97.88 98 LEU A N 1
ATOM 786 C CA . LEU A 1 98 ? -5.849 3.641 4.176 1.00 97.88 98 LEU A CA 1
ATOM 787 C C . LEU A 1 98 ? -6.973 3.435 5.192 1.00 97.88 98 LEU A C 1
ATOM 789 O O . LEU A 1 98 ? -8.141 3.523 4.828 1.00 97.88 98 LEU A O 1
ATOM 793 N N . ILE A 1 99 ? -6.625 3.179 6.453 1.00 97.62 99 ILE A N 1
ATOM 794 C CA . ILE A 1 99 ? -7.611 2.968 7.513 1.00 97.62 99 ILE A CA 1
ATOM 795 C C . ILE A 1 99 ? -8.459 4.222 7.704 1.00 97.62 99 ILE A C 1
ATOM 797 O O . ILE A 1 99 ? -9.673 4.104 7.703 1.00 97.62 99 ILE A O 1
ATOM 801 N N . GLN A 1 100 ? -7.858 5.412 7.773 1.00 97.44 100 GLN A N 1
ATOM 802 C CA . GLN A 1 100 ? -8.611 6.667 7.887 1.00 97.44 100 GLN A CA 1
ATOM 803 C C . GLN A 1 100 ? -9.618 6.854 6.744 1.00 97.44 100 GLN A C 1
ATOM 805 O O . GLN A 1 100 ? -10.751 7.257 6.984 1.00 97.44 100 GLN A O 1
ATOM 810 N N . ALA A 1 101 ? -9.235 6.526 5.507 1.00 97.06 101 ALA A N 1
ATOM 811 C CA . ALA A 1 101 ? -10.144 6.614 4.368 1.00 97.06 101 ALA A CA 1
ATOM 812 C C . ALA A 1 101 ? -11.322 5.628 4.485 1.00 97.06 101 ALA A C 1
ATOM 814 O O . ALA A 1 101 ? -12.460 6.000 4.209 1.00 97.06 101 ALA A O 1
ATOM 815 N N . PHE A 1 102 ? -11.058 4.386 4.901 1.00 97.19 102 PHE A N 1
ATOM 816 C CA . PHE A 1 102 ? -12.073 3.331 5.027 1.00 97.19 102 PHE A CA 1
ATOM 817 C C . PHE A 1 102 ? -12.854 3.357 6.351 1.00 97.19 102 PHE A C 1
ATOM 819 O O . PHE A 1 102 ? -13.839 2.640 6.493 1.00 97.19 102 PHE A O 1
ATOM 826 N N . ASP A 1 103 ? -12.425 4.146 7.327 1.00 96.12 103 ASP A N 1
ATOM 827 C CA . ASP A 1 103 ? -13.211 4.449 8.525 1.00 96.12 103 ASP A CA 1
ATOM 828 C C . ASP A 1 103 ? -14.183 5.619 8.261 1.00 96.12 103 ASP A C 1
ATOM 830 O O . ASP A 1 103 ? -15.193 5.777 8.942 1.00 96.12 103 ASP A O 1
ATOM 834 N N . GLY A 1 104 ? -13.896 6.420 7.227 1.00 94.25 104 GLY A N 1
ATOM 835 C CA . GLY A 1 104 ? -14.773 7.460 6.696 1.00 94.25 104 GLY A CA 1
ATOM 836 C C . GLY A 1 104 ? -15.666 6.984 5.544 1.00 94.25 104 GLY A C 1
ATOM 837 O O . GLY A 1 104 ? -15.967 5.800 5.387 1.00 94.25 104 GLY A O 1
ATOM 838 N N . ASP A 1 105 ? -16.083 7.930 4.703 1.00 91.25 105 ASP A N 1
ATOM 839 C CA . ASP A 1 105 ? -17.093 7.701 3.660 1.00 91.25 105 ASP A CA 1
ATOM 840 C C . ASP A 1 105 ? -16.674 6.668 2.609 1.00 91.25 105 ASP A C 1
ATOM 842 O O . ASP A 1 105 ? -17.509 5.916 2.111 1.00 91.25 105 ASP A O 1
ATOM 846 N N . ALA A 1 106 ? -15.376 6.562 2.307 1.00 93.56 106 ALA A N 1
ATOM 847 C CA . ALA A 1 106 ? -14.882 5.606 1.316 1.00 93.56 106 ALA A CA 1
ATOM 848 C C . ALA A 1 106 ? -14.986 4.140 1.776 1.00 93.56 106 ALA A C 1
ATOM 850 O O . ALA A 1 106 ? -14.780 3.234 0.968 1.00 93.56 106 ALA A O 1
ATOM 851 N N . GLY A 1 107 ? -15.276 3.900 3.058 1.00 95.69 107 GLY A N 1
ATOM 852 C CA . GLY A 1 107 ? -15.488 2.571 3.622 1.00 95.69 107 GLY A CA 1
ATOM 853 C C . GLY A 1 107 ? -16.942 2.213 3.888 1.00 95.69 107 GLY A C 1
ATOM 854 O O . GLY A 1 107 ? -17.187 1.183 4.518 1.00 95.69 107 GLY A O 1
ATOM 855 N N . ARG A 1 108 ? -17.893 3.027 3.426 1.00 96.44 108 ARG A N 1
ATOM 856 C CA . ARG A 1 108 ? -19.325 2.744 3.540 1.00 96.44 108 ARG A CA 1
ATOM 857 C C . ARG A 1 108 ? -19.855 2.106 2.262 1.00 96.44 108 ARG A C 1
ATOM 859 O O . ARG A 1 108 ? -19.450 2.475 1.160 1.00 96.44 108 ARG A O 1
ATOM 866 N N . ASP A 1 109 ? -20.737 1.123 2.402 1.00 92.75 109 ASP A N 1
ATOM 867 C CA . ASP A 1 109 ? -21.468 0.573 1.263 1.00 92.75 109 ASP A CA 1
ATOM 868 C C . ASP A 1 109 ? -22.604 1.501 0.791 1.00 92.75 109 ASP A C 1
ATOM 870 O O . ASP A 1 109 ? -22.801 2.599 1.316 1.00 92.75 109 ASP A O 1
ATOM 874 N N . SER A 1 110 ? -23.368 1.064 -0.215 1.00 91.44 110 SER A N 1
ATOM 875 C CA . SER A 1 110 ? -24.502 1.832 -0.748 1.00 91.44 110 SER A CA 1
ATOM 876 C C . SER A 1 110 ? -25.625 2.068 0.269 1.00 91.44 110 SER A C 1
ATOM 878 O O . SER A 1 110 ? -26.478 2.919 0.036 1.00 91.44 110 SER A O 1
ATOM 880 N N . LEU A 1 111 ? -25.643 1.318 1.374 1.00 92.50 111 LEU A N 1
ATOM 881 C CA . LEU A 1 111 ? -26.597 1.438 2.476 1.00 92.50 111 LEU A CA 1
ATOM 882 C C . LEU A 1 111 ? -25.991 2.171 3.688 1.00 92.50 111 LEU A C 1
ATOM 884 O O . LEU A 1 111 ? -26.643 2.295 4.723 1.00 92.50 111 LEU A O 1
ATOM 888 N N . GLY A 1 112 ? -24.757 2.672 3.578 1.00 93.94 112 GLY A N 1
ATOM 889 C CA . GLY A 1 112 ? -24.058 3.381 4.647 1.00 93.94 112 GLY A CA 1
ATOM 890 C C . GLY A 1 112 ? -23.392 2.475 5.690 1.00 93.94 112 GLY A C 1
ATOM 891 O O . GLY A 1 112 ? -22.838 2.993 6.669 1.00 93.94 112 GLY A O 1
ATOM 892 N N . VAL A 1 113 ? -23.417 1.152 5.501 1.00 94.81 113 VAL A N 1
ATOM 893 C CA . VAL A 1 113 ? -22.831 0.175 6.428 1.00 94.81 113 VAL A CA 1
ATOM 894 C C . VAL A 1 113 ? -21.303 0.270 6.364 1.00 94.81 113 VAL A C 1
ATOM 896 O O . VAL A 1 113 ? -20.741 0.250 5.267 1.00 94.81 113 VAL A O 1
ATOM 899 N N . PRO A 1 114 ? -20.605 0.400 7.508 1.00 97.19 114 PRO A N 1
ATOM 900 C CA . PRO A 1 114 ? -19.156 0.542 7.521 1.00 97.19 114 PRO A CA 1
ATOM 901 C C . PRO A 1 114 ? -18.435 -0.807 7.390 1.00 97.19 114 PRO A C 1
ATOM 903 O O . PRO A 1 114 ? -18.705 -1.768 8.122 1.00 97.19 114 PRO A O 1
ATOM 906 N N . LEU A 1 115 ? -17.419 -0.839 6.524 1.00 97.62 115 LEU A N 1
ATOM 907 C CA . LEU A 1 115 ? -16.477 -1.951 6.435 1.00 97.62 115 LEU A CA 1
ATOM 908 C C . LEU A 1 115 ? -15.670 -2.102 7.725 1.00 97.62 115 LEU A C 1
ATOM 910 O O . LEU A 1 115 ? -15.439 -3.223 8.175 1.00 97.62 115 LEU A O 1
ATOM 914 N N . ILE A 1 116 ? -15.165 -0.991 8.262 1.00 97.62 116 ILE A N 1
ATOM 915 C CA . ILE A 1 116 ? -14.284 -0.984 9.428 1.00 97.62 116 ILE A CA 1
ATOM 916 C C . ILE A 1 116 ? -15.121 -0.915 10.701 1.00 97.62 116 ILE A C 1
ATOM 918 O O . ILE A 1 116 ? -15.995 -0.067 10.853 1.00 97.62 116 ILE A O 1
ATOM 922 N N . ASN A 1 117 ? -14.808 -1.794 11.651 1.00 97.50 117 ASN A N 1
ATOM 923 C CA . ASN A 1 117 ? -15.226 -1.613 13.030 1.00 97.50 117 ASN A CA 1
ATOM 924 C C . ASN A 1 117 ? -14.168 -0.750 13.730 1.00 97.50 117 ASN A C 1
ATOM 926 O O . ASN A 1 117 ? -13.103 -1.253 14.090 1.00 97.50 117 ASN A O 1
ATOM 930 N N . SER A 1 118 ? -14.445 0.543 13.910 1.00 96.44 118 SER A N 1
ATOM 931 C CA . SER A 1 118 ? -13.451 1.531 14.356 1.00 96.44 118 SER A CA 1
ATOM 932 C C . SER A 1 118 ? -12.836 1.184 15.715 1.00 96.44 118 SER A C 1
ATOM 934 O O . SER A 1 118 ? -11.619 1.259 15.891 1.00 96.44 118 SER A O 1
ATOM 936 N N . ALA A 1 119 ? -13.657 0.726 16.668 1.00 96.44 119 ALA A N 1
ATOM 937 C CA . ALA A 1 119 ? -13.188 0.321 17.992 1.00 96.44 119 ALA A CA 1
ATOM 938 C C . ALA A 1 119 ? -12.217 -0.865 17.901 1.00 96.44 119 ALA A C 1
ATOM 940 O O . ALA A 1 119 ? -11.114 -0.820 18.444 1.00 96.44 119 ALA A O 1
ATOM 941 N N . ARG A 1 120 ? -12.586 -1.906 17.145 1.00 97.12 120 ARG A N 1
ATOM 942 C CA . ARG A 1 120 ? -11.734 -3.081 16.946 1.00 97.12 120 ARG A CA 1
ATOM 943 C C . ARG A 1 120 ? -10.462 -2.736 16.173 1.00 97.12 120 ARG A C 1
ATOM 945 O O . ARG A 1 120 ? -9.383 -3.195 16.538 1.00 97.12 120 ARG A O 1
ATOM 952 N N . MET A 1 121 ? -10.571 -1.925 15.125 1.00 97.69 121 MET A N 1
ATOM 953 C CA . MET A 1 121 ? -9.431 -1.505 14.313 1.00 97.69 121 MET A CA 1
ATOM 954 C C . MET A 1 121 ? -8.419 -0.699 15.132 1.00 97.69 121 MET A C 1
ATOM 956 O O . MET A 1 121 ? -7.218 -0.912 14.983 1.00 97.69 121 MET A O 1
ATOM 960 N N . SER A 1 122 ? -8.878 0.160 16.046 1.00 96.56 122 SER A N 1
ATOM 961 C CA . SER A 1 122 ? -7.996 0.896 16.961 1.00 96.56 122 SER A CA 1
ATOM 962 C C . SER A 1 122 ? -7.127 -0.046 17.806 1.00 96.56 122 SER A C 1
ATOM 964 O O . SER A 1 122 ? -5.909 0.129 17.885 1.00 96.56 122 SER A O 1
ATOM 966 N N . GLU A 1 123 ? -7.713 -1.108 18.364 1.00 97.38 123 GLU A N 1
ATOM 967 C CA . GLU A 1 123 ? -6.973 -2.115 19.141 1.00 97.38 123 GLU A CA 1
ATOM 968 C C . GLU A 1 123 ? -5.999 -2.934 18.278 1.00 97.38 123 GLU A C 1
ATOM 970 O O . GLU A 1 123 ? -4.866 -3.233 18.683 1.00 97.38 123 GLU A O 1
ATOM 975 N N . ILE A 1 124 ? -6.391 -3.248 17.040 1.00 96.44 124 ILE A N 1
ATOM 976 C CA . ILE A 1 124 ? -5.496 -3.883 16.071 1.00 96.44 124 ILE A CA 1
ATOM 977 C C . ILE A 1 124 ? -4.303 -2.971 15.760 1.00 96.44 124 ILE A C 1
ATOM 979 O O . ILE A 1 124 ? -3.167 -3.429 15.843 1.00 96.44 124 ILE A O 1
ATOM 983 N N . ILE A 1 125 ? -4.507 -1.678 15.500 1.00 95.38 125 ILE A N 1
ATOM 984 C CA . ILE A 1 125 ? -3.407 -0.733 15.243 1.00 95.38 125 ILE A CA 1
ATOM 985 C C . ILE A 1 125 ? -2.433 -0.695 16.427 1.00 95.38 125 ILE A C 1
ATOM 987 O O . ILE A 1 125 ? -1.227 -0.880 16.233 1.00 95.38 125 ILE A O 1
ATOM 991 N N . LYS A 1 126 ? -2.947 -0.521 17.653 1.00 94.69 126 LYS A N 1
ATOM 992 C CA . LYS A 1 126 ? -2.132 -0.474 18.881 1.00 94.69 126 LYS A CA 1
ATOM 993 C C . LYS A 1 126 ? -1.253 -1.717 19.028 1.00 94.69 126 LYS A C 1
ATOM 995 O O . LYS A 1 126 ? -0.078 -1.613 19.378 1.00 94.69 126 LYS A O 1
ATOM 1000 N N . SER A 1 127 ? -1.805 -2.896 18.739 1.00 93.88 127 SER A N 1
ATOM 1001 C CA . SER A 1 127 ? -1.085 -4.164 18.884 1.00 93.88 127 SER A CA 1
ATOM 1002 C C . SER A 1 127 ? -0.138 -4.476 17.720 1.00 93.88 127 SER A C 1
ATOM 1004 O O . SER A 1 127 ? 0.917 -5.073 17.946 1.00 93.88 127 SER A O 1
ATOM 1006 N N . GLN A 1 128 ? -0.473 -4.079 16.487 1.00 94.25 128 GLN A N 1
ATOM 1007 C CA . GLN A 1 128 ? 0.264 -4.483 15.286 1.00 94.25 128 GLN A CA 1
ATOM 1008 C C . GLN A 1 128 ? 1.368 -3.511 14.859 1.00 94.25 128 GLN A C 1
ATOM 1010 O O . GLN A 1 128 ? 2.295 -3.933 14.169 1.00 94.25 128 GLN A O 1
ATOM 1015 N N . TRP A 1 129 ? 1.356 -2.247 15.294 1.00 94.44 129 TRP A N 1
ATOM 1016 C CA . TRP A 1 129 ? 2.384 -1.267 14.905 1.00 94.44 129 TRP A CA 1
ATOM 1017 C C . TRP A 1 129 ? 3.820 -1.670 15.204 1.00 94.44 129 TRP A C 1
ATOM 1019 O O . TRP A 1 129 ? 4.688 -1.495 14.348 1.00 94.44 129 TRP A O 1
ATOM 1029 N N . LYS A 1 130 ? 4.064 -2.296 16.354 1.00 91.62 130 LYS A N 1
ATOM 1030 C CA . LYS A 1 130 ? 5.386 -2.837 16.699 1.00 91.62 130 LYS A CA 1
ATOM 1031 C C . LYS A 1 130 ? 5.857 -3.950 15.754 1.00 91.62 130 LYS A C 1
ATOM 1033 O O . LYS A 1 130 ? 7.054 -4.179 15.631 1.00 91.62 130 LYS A O 1
ATOM 1038 N N . HIS A 1 131 ? 4.934 -4.626 15.068 1.00 92.69 131 HIS A N 1
ATOM 1039 C CA . HIS A 1 131 ? 5.233 -5.741 14.171 1.00 92.69 131 HIS A CA 1
ATOM 1040 C C . HIS A 1 131 ? 5.456 -5.324 12.719 1.00 92.69 131 HIS A C 1
ATOM 1042 O O . HIS A 1 131 ? 5.877 -6.156 11.920 1.00 92.69 131 HIS A O 1
ATOM 1048 N N . VAL A 1 132 ? 5.257 -4.048 12.370 1.00 93.12 132 VAL A N 1
ATOM 1049 C CA . VAL A 1 132 ? 5.558 -3.574 11.011 1.00 93.12 132 VAL A CA 1
ATOM 1050 C C . VAL A 1 132 ? 7.047 -3.738 10.697 1.00 93.12 132 VAL A C 1
ATOM 1052 O O . VAL A 1 132 ? 7.396 -4.107 9.583 1.00 93.12 132 VAL A O 1
ATOM 1055 N N . ALA A 1 133 ? 7.932 -3.556 11.680 1.00 90.81 133 ALA A N 1
ATOM 1056 C CA . ALA A 1 133 ? 9.359 -3.821 11.503 1.00 90.81 133 ALA A CA 1
ATOM 1057 C C . ALA A 1 133 ? 9.665 -5.312 11.254 1.00 90.81 133 ALA A C 1
ATOM 1059 O O . ALA A 1 133 ? 10.613 -5.634 10.547 1.00 90.81 133 ALA A O 1
ATOM 1060 N N . CYS A 1 134 ? 8.850 -6.227 11.791 1.00 89.94 134 CYS A N 1
ATOM 1061 C CA . CYS A 1 134 ? 9.051 -7.674 11.659 1.00 89.94 134 CYS A CA 1
ATOM 1062 C C . CYS A 1 134 ? 8.755 -8.207 10.250 1.00 89.94 134 CYS A C 1
ATOM 1064 O O . CYS A 1 134 ? 9.200 -9.308 9.925 1.00 89.94 134 CYS A O 1
ATOM 1066 N N . ILE A 1 135 ? 7.975 -7.466 9.455 1.00 89.56 135 ILE A N 1
ATOM 1067 C CA . ILE A 1 135 ? 7.554 -7.877 8.109 1.00 89.56 135 ILE A CA 1
ATOM 1068 C C . ILE A 1 135 ? 8.428 -7.299 6.994 1.00 89.56 135 ILE A C 1
ATOM 1070 O O . ILE A 1 135 ? 8.250 -7.689 5.847 1.00 89.56 135 ILE A O 1
ATOM 1074 N N . GLN A 1 136 ? 9.340 -6.373 7.308 1.00 90.69 136 GLN A N 1
ATOM 1075 C CA . GLN A 1 136 ? 10.188 -5.744 6.295 1.00 90.69 136 GLN A CA 1
ATOM 1076 C C . GLN A 1 136 ? 11.199 -6.742 5.717 1.00 90.69 136 GLN A C 1
ATOM 1078 O O . GLN A 1 136 ? 11.592 -7.718 6.372 1.00 90.69 136 GLN A O 1
ATOM 1083 N N . ASP A 1 137 ? 11.621 -6.487 4.485 1.00 85.44 137 ASP A N 1
ATOM 1084 C CA . ASP A 1 137 ? 12.643 -7.278 3.818 1.00 85.44 137 ASP A CA 1
ATOM 1085 C C . ASP A 1 137 ? 13.999 -7.079 4.509 1.00 85.44 137 ASP A C 1
ATOM 1087 O O . ASP A 1 137 ? 14.362 -5.948 4.856 1.00 85.44 137 ASP A O 1
ATOM 1091 N N . PRO A 1 138 ? 14.765 -8.159 4.742 1.00 76.00 138 PRO A N 1
ATOM 1092 C CA . PRO A 1 138 ? 16.106 -8.043 5.280 1.00 76.00 138 PRO A CA 1
ATOM 1093 C C . PRO A 1 138 ? 17.033 -7.387 4.250 1.00 76.00 138 PRO A C 1
ATOM 1095 O O . PRO A 1 138 ? 16.878 -7.624 3.047 1.00 76.00 138 PRO A O 1
ATOM 1098 N N . PRO A 1 139 ? 18.065 -6.655 4.698 1.00 68.31 139 PRO A N 1
ATOM 1099 C CA . PRO A 1 139 ? 19.129 -6.213 3.810 1.00 68.31 139 PRO A CA 1
ATOM 1100 C C . PRO A 1 139 ? 19.738 -7.412 3.068 1.00 68.31 139 PRO A C 1
ATOM 1102 O O . PRO A 1 139 ? 20.156 -8.382 3.698 1.00 68.31 139 PRO A O 1
ATOM 1105 N N . GLY A 1 140 ? 19.778 -7.350 1.735 1.00 61.88 140 GLY A N 1
ATOM 1106 C CA . GLY A 1 140 ? 20.470 -8.339 0.900 1.00 61.88 140 GLY A CA 1
ATOM 1107 C C . GLY A 1 140 ? 19.770 -9.691 0.710 1.00 61.88 140 GLY A C 1
ATOM 1108 O O . GLY A 1 140 ? 20.398 -10.603 0.182 1.00 61.88 140 GLY A O 1
ATOM 1109 N N . VAL A 1 141 ? 18.498 -9.850 1.100 1.00 63.97 141 VAL A N 1
ATOM 1110 C CA . VAL A 1 141 ? 17.748 -11.104 0.890 1.00 63.97 141 VAL A CA 1
ATOM 1111 C C . VAL A 1 141 ? 16.617 -10.899 -0.119 1.00 63.97 141 VAL A C 1
ATOM 1113 O O . VAL A 1 141 ? 15.620 -10.246 0.178 1.00 63.97 141 VAL A O 1
ATOM 1116 N N . GLN A 1 142 ? 16.736 -11.507 -1.304 1.00 57.06 142 GLN A N 1
ATOM 1117 C CA . GLN A 1 142 ? 15.641 -11.587 -2.276 1.00 57.06 142 GLN A CA 1
ATOM 1118 C C . GLN A 1 142 ? 14.660 -12.700 -1.876 1.00 57.06 142 GLN A C 1
ATOM 1120 O O . GLN A 1 142 ? 14.886 -13.869 -2.164 1.00 57.06 142 GLN A O 1
ATOM 1125 N N . LEU A 1 143 ? 13.553 -12.348 -1.217 1.00 61.94 143 LEU A N 1
ATOM 1126 C CA . LEU A 1 143 ? 12.533 -13.329 -0.801 1.00 61.94 143 LEU A CA 1
ATOM 1127 C C . LEU A 1 143 ? 11.536 -13.703 -1.906 1.00 61.94 143 LEU A C 1
ATOM 1129 O O . LEU A 1 143 ? 10.828 -14.695 -1.770 1.00 61.94 143 LEU A O 1
ATOM 1133 N N . TYR A 1 144 ? 11.467 -12.911 -2.978 1.00 57.38 144 TYR A N 1
ATOM 1134 C CA . TYR A 1 144 ? 10.431 -13.026 -4.013 1.00 57.38 144 TYR A CA 1
ATOM 1135 C C . TYR A 1 144 ? 10.975 -13.462 -5.377 1.00 57.38 144 TYR A C 1
ATOM 1137 O O . TYR A 1 144 ? 10.250 -13.409 -6.366 1.00 57.38 144 TYR A O 1
ATOM 1145 N N . ALA A 1 145 ? 12.236 -13.897 -5.445 1.00 46.06 145 ALA A N 1
ATOM 1146 C CA . ALA A 1 145 ? 12.793 -14.491 -6.652 1.00 46.06 145 ALA A CA 1
ATOM 1147 C C . ALA A 1 145 ? 12.451 -15.989 -6.684 1.00 46.06 145 ALA A C 1
ATOM 1149 O O . ALA A 1 145 ? 13.170 -16.813 -6.124 1.00 46.06 145 ALA A O 1
ATOM 1150 N N . GLN A 1 146 ? 11.356 -16.359 -7.348 1.00 42.88 146 GLN A N 1
ATOM 1151 C CA . GLN A 1 146 ? 11.326 -17.666 -7.998 1.00 42.88 146 GLN A CA 1
ATOM 1152 C C . GLN A 1 146 ? 12.142 -17.529 -9.280 1.00 42.88 146 GLN A C 1
ATOM 1154 O O . GLN A 1 146 ? 11.659 -16.997 -10.277 1.00 42.88 146 GLN A O 1
ATOM 1159 N N . THR A 1 147 ? 13.393 -17.988 -9.264 1.00 40.12 147 THR A N 1
ATOM 1160 C CA . THR A 1 147 ? 14.091 -18.305 -10.508 1.00 40.12 147 THR A CA 1
ATOM 1161 C C . THR A 1 147 ? 13.385 -19.509 -11.115 1.00 40.12 147 THR A C 1
ATOM 1163 O O . THR A 1 147 ? 13.606 -20.652 -10.713 1.00 40.12 147 THR A O 1
ATOM 1166 N N . GLY A 1 148 ? 12.479 -19.245 -12.058 1.00 37.31 148 GLY A N 1
ATOM 1167 C CA . GLY A 1 148 ? 11.974 -20.264 -12.965 1.00 37.31 148 GLY A CA 1
ATOM 1168 C C . GLY A 1 148 ? 13.172 -20.899 -13.658 1.00 37.31 148 GLY A C 1
ATOM 1169 O O . GLY A 1 148 ? 13.780 -20.296 -14.534 1.00 37.31 148 GLY A O 1
ATOM 1170 N N . SER A 1 149 ? 13.557 -22.081 -13.191 1.00 38.00 149 SER A N 1
ATOM 1171 C CA . SER A 1 149 ? 14.488 -22.945 -13.902 1.00 38.00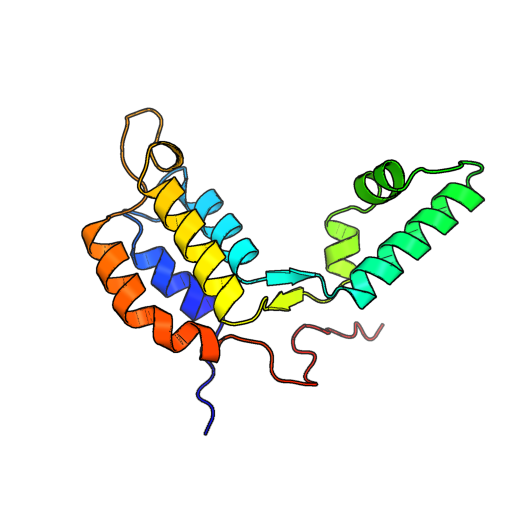 149 SER A CA 1
ATOM 1172 C C . SER A 1 149 ? 13.637 -23.644 -14.952 1.00 38.00 149 SER A C 1
ATOM 1174 O O . SER A 1 149 ? 12.810 -24.488 -14.606 1.00 38.00 149 SER A O 1
ATOM 1176 N N . SER A 1 150 ? 13.737 -23.200 -16.199 1.00 35.81 150 SER A N 1
ATOM 1177 C CA . SER A 1 150 ? 13.227 -23.921 -17.368 1.00 35.81 150 SER A CA 1
ATOM 1178 C C . SER A 1 150 ? 14.413 -24.351 -18.207 1.00 35.81 150 SER A C 1
ATOM 1180 O O . SER A 1 150 ? 15.340 -23.520 -18.342 1.00 35.81 150 SER A O 1
#

Sequence (150 aa):
MTIRLDIWHFTRRFAAGCSTDSHQLYATFMSRLSHCIFMWDQDDLKAAKDAKRAELEAGGRHPSEADVLRSVSRSELALHCRRITRGTKETQAQIHRLIQAFDGDAGRDSLGVPLINSARMSEIIKSQWKHVACIQDPPGVQLYAQTGSS

Radius of gyration: 18.68 Å; chains: 1; bounding box: 47×34×54 Å